Protein AF-A0A7V6M0T8-F1 (afdb_monomer)

Foldseek 3Di:
DKDKDFDPFDWDADPNDTDPDTPPVVQFDGMWIKDKDKDWDADAQQKIKMKMKIKTPAQRHWDWDQDDPHDTDIDGHIDIDIDIDIGGDPPQDWDQDPVRDTDHDDDD

Mean predicted aligned error: 7.61 Å

pLDDT: mean 88.12, std 7.8, range [60.97, 97.88]

Secondary structure (DSSP, 8-state):
-EEEEE-----EEETTEEE---TTS-SS-SEEEEEEEEEEEEEETTEEEEEEEEEESS-SEEEEEE-STT-EEEEEE--EEEEEEEEE-TT---EE-TTS-EEPPPP-

Structure (mmCIF, N/CA/C/O backbone):
data_AF-A0A7V6M0T8-F1
#
_entry.id   AF-A0A7V6M0T8-F1
#
loop_
_atom_site.group_PDB
_atom_site.id
_atom_site.type_symbol
_atom_site.label_atom_id
_atom_site.label_alt_id
_atom_site.label_comp_id
_atom_site.label_asym_id
_atom_site.label_entity_id
_atom_site.label_seq_id
_atom_site.pdbx_PDB_ins_code
_atom_site.Cartn_x
_atom_site.Cartn_y
_atom_site.Cartn_z
_atom_site.occupancy
_atom_site.B_iso_or_equiv
_atom_site.auth_seq_id
_atom_site.auth_comp_id
_atom_site.auth_asym_id
_atom_site.auth_atom_id
_atom_site.pdbx_PDB_model_num
ATOM 1 N N . GLY A 1 1 ? -5.901 -8.664 1.914 1.00 91.25 1 GLY A N 1
ATOM 2 C CA . GLY A 1 1 ? -6.763 -8.264 0.781 1.00 91.25 1 GLY A CA 1
ATOM 3 C C . GLY A 1 1 ? -5.988 -8.349 -0.519 1.00 91.25 1 GLY A C 1
ATOM 4 O O . GLY A 1 1 ? -4.774 -8.499 -0.461 1.00 91.25 1 GLY A O 1
ATOM 5 N N . MET A 1 2 ? -6.662 -8.253 -1.663 1.00 93.75 2 MET A N 1
ATOM 6 C CA . MET A 1 2 ? -6.030 -8.192 -2.989 1.00 93.75 2 MET A CA 1
ATOM 7 C C . MET A 1 2 ? -6.391 -6.873 -3.677 1.00 93.75 2 MET A C 1
ATOM 9 O O . MET A 1 2 ? -7.446 -6.306 -3.393 1.00 93.75 2 MET A O 1
ATOM 13 N N . ALA A 1 3 ? -5.521 -6.382 -4.555 1.00 93.38 3 ALA A N 1
ATOM 14 C CA . ALA A 1 3 ? -5.779 -5.200 -5.369 1.00 93.38 3 ALA A CA 1
ATOM 15 C C . ALA A 1 3 ? -5.187 -5.329 -6.770 1.00 93.38 3 ALA A C 1
ATOM 17 O O . ALA A 1 3 ? -4.147 -5.957 -6.968 1.00 93.38 3 ALA A O 1
ATOM 18 N N . TRP A 1 4 ? -5.849 -4.671 -7.718 1.00 94.06 4 TRP A N 1
ATOM 19 C CA . TRP A 1 4 ? -5.389 -4.493 -9.086 1.00 94.06 4 TRP A CA 1
ATOM 20 C C . TRP A 1 4 ? -5.147 -3.009 -9.362 1.00 94.06 4 TRP A C 1
ATOM 22 O O . TRP A 1 4 ? -5.929 -2.161 -8.930 1.00 94.06 4 TRP A O 1
ATOM 32 N N . GLY A 1 5 ? -4.067 -2.704 -10.075 1.00 90.62 5 GLY A N 1
ATOM 33 C CA . GLY A 1 5 ? -3.706 -1.351 -10.478 1.00 90.62 5 GLY A CA 1
ATOM 34 C C . GLY A 1 5 ? -3.279 -1.290 -11.939 1.00 90.62 5 GLY A C 1
ATOM 35 O O . GLY A 1 5 ? -2.742 -2.256 -12.485 1.00 90.62 5 GLY A O 1
ATOM 36 N N . ARG A 1 6 ? -3.498 -0.132 -12.570 1.00 92.88 6 ARG A N 1
ATOM 37 C CA . ARG A 1 6 ? -3.060 0.151 -13.939 1.00 92.88 6 ARG A CA 1
ATOM 38 C C . ARG A 1 6 ? -2.052 1.295 -13.961 1.00 92.88 6 ARG A C 1
ATOM 40 O O . ARG A 1 6 ? -2.289 2.342 -13.364 1.00 92.88 6 ARG A O 1
ATOM 47 N N . LEU A 1 7 ? -0.958 1.112 -14.697 1.00 91.50 7 LEU A N 1
ATOM 48 C CA . LEU A 1 7 ? 0.027 2.158 -14.953 1.00 91.50 7 LEU A CA 1
ATOM 49 C C . LEU A 1 7 ? -0.584 3.234 -15.858 1.00 91.50 7 LEU A C 1
ATOM 51 O O . LEU A 1 7 ? -0.948 2.960 -17.003 1.00 91.50 7 LEU A O 1
ATOM 55 N N . VAL A 1 8 ? -0.675 4.457 -15.340 1.00 91.56 8 VAL A N 1
ATOM 56 C CA . VAL A 1 8 ? -1.242 5.618 -16.052 1.00 91.56 8 VAL A CA 1
ATOM 57 C C . VAL A 1 8 ? -0.206 6.679 -16.401 1.00 91.56 8 VAL A C 1
ATOM 59 O O . VAL A 1 8 ? -0.481 7.548 -17.219 1.00 91.56 8 VAL A O 1
ATOM 62 N N . ASN A 1 9 ? 0.975 6.628 -15.789 1.00 90.19 9 ASN A N 1
ATOM 63 C CA . ASN A 1 9 ? 2.095 7.514 -16.075 1.00 90.19 9 ASN A CA 1
ATOM 64 C C . ASN A 1 9 ? 3.384 6.849 -15.573 1.00 90.19 9 ASN A C 1
ATOM 66 O O . ASN A 1 9 ? 3.361 6.167 -14.550 1.00 90.19 9 ASN A O 1
ATOM 70 N N . ALA A 1 10 ? 4.489 7.044 -16.286 1.00 89.00 10 ALA A N 1
ATOM 71 C CA . ALA A 1 10 ? 5.814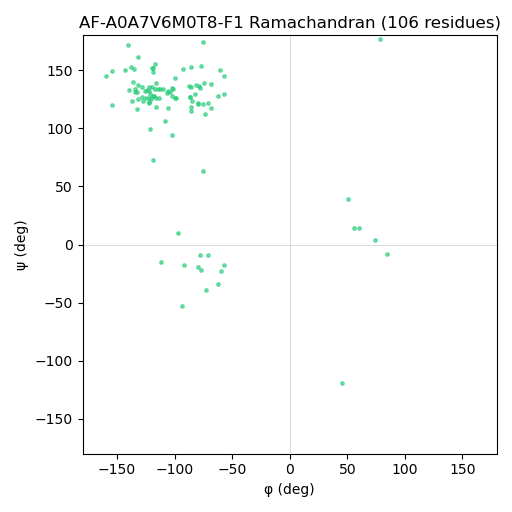 6.657 -15.837 1.00 89.00 10 ALA A CA 1
ATOM 72 C C . ALA A 1 10 ? 6.784 7.809 -16.108 1.00 89.00 10 ALA A C 1
ATOM 74 O O . ALA A 1 10 ? 6.829 8.340 -17.215 1.00 89.00 10 ALA A O 1
ATOM 75 N N . LYS A 1 11 ? 7.572 8.158 -15.093 1.00 87.94 11 LYS A N 1
ATOM 76 C CA . LYS A 1 11 ? 8.735 9.033 -15.207 1.00 87.94 11 LYS A CA 1
ATOM 77 C C . LYS A 1 11 ? 9.880 8.348 -14.484 1.00 87.94 11 LYS A C 1
ATOM 79 O O . LYS A 1 11 ? 9.743 7.993 -13.317 1.00 87.94 11 LYS A O 1
ATOM 84 N N . GLU A 1 12 ? 10.993 8.162 -15.177 1.00 85.75 12 GLU A N 1
ATOM 85 C CA . GLU A 1 12 ? 12.179 7.516 -14.625 1.00 85.75 12 GLU A CA 1
ATOM 86 C C . GLU A 1 12 ? 13.327 8.518 -14.589 1.00 85.75 12 GLU A C 1
ATOM 88 O O . GLU A 1 12 ? 13.646 9.151 -15.597 1.00 85.75 12 GLU A O 1
ATOM 93 N N . ILE A 1 13 ? 13.923 8.674 -13.410 1.00 86.75 13 ILE A N 1
ATOM 94 C CA . ILE A 1 13 ? 15.118 9.485 -13.200 1.00 86.75 13 ILE A CA 1
ATOM 95 C C . ILE A 1 13 ? 16.210 8.524 -12.748 1.00 86.75 13 ILE A C 1
ATOM 97 O O . ILE A 1 13 ? 16.077 7.879 -11.710 1.00 86.75 13 ILE A O 1
ATOM 101 N N . GLU A 1 14 ? 17.276 8.420 -13.532 1.00 83.81 14 GLU A N 1
ATOM 102 C CA . GLU A 1 14 ? 18.409 7.542 -13.257 1.00 83.81 14 GLU A CA 1
ATOM 103 C C . GLU A 1 14 ? 19.700 8.360 -13.322 1.00 83.81 14 GLU A C 1
ATOM 105 O O . GLU A 1 14 ? 19.979 9.008 -14.330 1.00 83.81 14 GLU A O 1
ATOM 110 N N . ASN A 1 15 ? 20.483 8.349 -12.238 1.00 85.75 15 ASN A N 1
ATOM 111 C CA . ASN A 1 15 ? 21.745 9.091 -12.115 1.00 85.75 15 ASN A CA 1
ATOM 112 C C . ASN A 1 15 ? 21.626 10.585 -12.492 1.00 85.75 15 ASN A C 1
ATOM 114 O O . ASN A 1 15 ? 22.505 11.135 -13.147 1.00 85.75 15 ASN A O 1
ATOM 118 N N . GLY A 1 16 ? 20.515 11.231 -12.119 1.00 84.38 16 GLY A N 1
ATOM 119 C CA . GLY A 1 16 ? 20.248 12.649 -12.407 1.00 84.38 16 GLY A CA 1
ATOM 120 C C . GLY A 1 16 ? 19.647 12.933 -13.789 1.00 84.38 16 GLY A C 1
ATOM 121 O O . GLY A 1 16 ? 19.185 14.045 -14.029 1.00 84.38 16 GLY A O 1
ATOM 122 N N . TRP A 1 17 ? 19.566 11.935 -14.673 1.00 81.69 17 TRP A N 1
ATOM 123 C CA . TRP A 1 17 ? 19.011 12.085 -16.017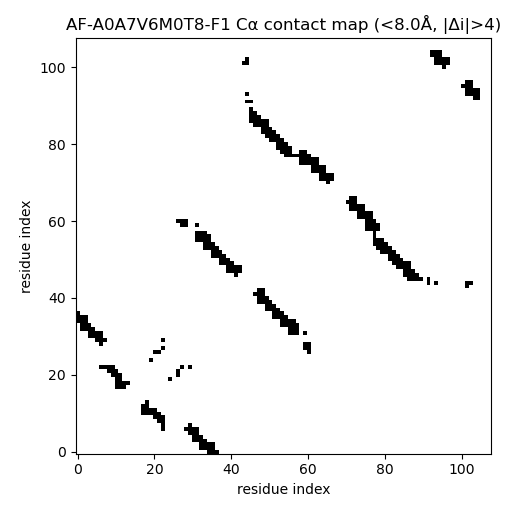 1.00 81.69 17 TRP A CA 1
ATOM 124 C C . TRP A 1 17 ? 17.595 11.523 -16.097 1.00 81.69 17 TRP A C 1
ATOM 126 O O . TRP A 1 17 ? 17.322 10.411 -15.641 1.00 81.69 17 TRP A O 1
ATOM 136 N N . THR A 1 18 ? 16.685 12.273 -16.721 1.00 81.75 18 THR A N 1
ATOM 137 C CA . THR A 1 18 ? 15.356 11.742 -17.049 1.00 81.75 18 THR A CA 1
ATOM 138 C C . THR A 1 18 ? 15.494 10.799 -18.239 1.00 81.75 18 THR A C 1
ATOM 140 O O . THR A 1 18 ? 15.965 11.200 -19.302 1.00 81.75 18 THR A O 1
ATOM 143 N N . ARG A 1 19 ? 15.103 9.536 -18.067 1.00 79.50 19 ARG A N 1
ATOM 144 C CA . ARG A 1 19 ? 15.069 8.551 -19.153 1.00 79.50 19 ARG A CA 1
ATOM 145 C C . ARG A 1 19 ? 13.746 8.640 -19.905 1.00 79.50 19 ARG A C 1
ATOM 147 O O . ARG A 1 19 ? 12.717 8.997 -19.329 1.00 79.50 19 ARG A O 1
ATOM 154 N N . THR A 1 20 ? 13.763 8.263 -21.184 1.00 73.06 20 THR A N 1
ATOM 155 C CA . THR A 1 20 ? 12.563 8.161 -22.030 1.00 73.06 20 THR A CA 1
ATOM 156 C C . THR A 1 20 ? 11.757 6.914 -21.664 1.00 73.06 20 THR A C 1
ATOM 158 O O . THR A 1 20 ? 11.599 5.988 -22.457 1.00 73.06 20 THR A O 1
ATOM 161 N N . THR A 1 21 ? 11.257 6.870 -20.433 1.00 80.38 21 THR A N 1
ATOM 162 C CA . THR A 1 21 ? 10.361 5.815 -19.971 1.00 80.38 21 THR A CA 1
ATOM 163 C C . THR A 1 21 ? 8.935 6.337 -20.033 1.00 80.38 21 THR A C 1
ATOM 165 O O . THR A 1 21 ? 8.630 7.398 -19.501 1.00 80.38 21 THR A O 1
ATOM 168 N N . SER A 1 22 ? 8.059 5.608 -20.722 1.00 81.38 22 SER A N 1
ATOM 169 C CA . SER A 1 22 ? 6.645 5.952 -20.861 1.00 81.38 22 SER A CA 1
ATOM 170 C C . SER A 1 22 ? 5.786 4.695 -20.771 1.00 81.38 22 SER A C 1
ATOM 172 O O . SER A 1 22 ? 6.280 3.573 -20.840 1.00 81.38 22 SER A O 1
ATOM 174 N N . ILE A 1 23 ? 4.468 4.858 -20.701 1.00 82.56 23 ILE A N 1
ATOM 175 C CA . ILE A 1 23 ? 3.519 3.729 -20.697 1.00 82.56 23 ILE A CA 1
ATOM 176 C C . ILE A 1 23 ? 3.647 2.878 -21.980 1.00 82.56 23 ILE A C 1
ATOM 178 O O . ILE A 1 23 ? 3.268 1.708 -22.007 1.00 82.56 23 ILE A O 1
ATOM 182 N N . ARG A 1 24 ? 4.175 3.462 -23.067 1.00 84.00 24 ARG A N 1
ATOM 183 C CA . ARG A 1 24 ? 4.357 2.797 -24.366 1.00 84.00 24 ARG A CA 1
ATOM 184 C C . ARG A 1 24 ? 5.729 2.149 -24.527 1.00 84.00 24 ARG A C 1
ATOM 186 O O . ARG A 1 24 ? 5.860 1.279 -25.380 1.00 84.00 24 ARG A O 1
ATOM 193 N N . SER A 1 25 ? 6.724 2.523 -23.716 1.00 83.75 25 SER A N 1
ATOM 194 C CA . SER A 1 25 ? 8.082 1.969 -23.832 1.00 83.75 25 SER A CA 1
ATOM 195 C C . SER A 1 25 ? 8.169 0.506 -23.390 1.00 83.75 25 SER A C 1
ATOM 197 O O . SER A 1 25 ? 9.202 -0.122 -23.584 1.00 83.75 25 SER A O 1
ATOM 199 N N . LYS A 1 26 ? 7.098 -0.044 -22.790 1.00 82.44 26 LYS A N 1
ATOM 200 C CA . LYS A 1 26 ? 7.022 -1.411 -22.237 1.00 82.44 26 LYS A CA 1
ATOM 201 C C . LYS A 1 26 ? 8.104 -1.724 -21.193 1.00 82.44 26 LYS A C 1
ATOM 203 O O . LYS A 1 26 ? 8.272 -2.877 -20.810 1.00 82.44 26 LYS A O 1
ATOM 208 N N . THR A 1 27 ? 8.794 -0.698 -20.691 1.00 87.06 27 THR A N 1
ATOM 209 C CA . THR A 1 27 ? 9.796 -0.804 -19.623 1.00 87.06 27 THR A CA 1
ATOM 210 C C . THR A 1 27 ? 9.169 -1.305 -18.321 1.00 87.06 27 THR A C 1
ATOM 212 O O . THR A 1 27 ? 9.799 -2.046 -17.574 1.00 87.06 27 THR A O 1
ATOM 215 N N . TYR A 1 28 ? 7.917 -0.920 -18.067 1.00 89.06 28 TYR A N 1
ATOM 216 C CA . TYR A 1 28 ? 7.114 -1.368 -16.934 1.00 89.06 28 TYR A CA 1
ATOM 217 C C . TYR A 1 28 ? 5.861 -2.091 -17.430 1.00 89.06 28 TYR A C 1
ATOM 219 O O . TYR A 1 28 ? 5.311 -1.751 -18.480 1.00 89.06 28 TYR A O 1
ATOM 227 N N . LYS A 1 29 ? 5.385 -3.078 -16.667 1.00 90.19 29 LYS A N 1
ATOM 228 C CA . LYS A 1 29 ? 4.092 -3.719 -16.924 1.00 90.19 29 LYS A CA 1
ATOM 229 C C . LYS A 1 29 ? 2.955 -2.743 -16.644 1.00 90.19 29 LYS A C 1
ATOM 231 O O . LYS A 1 29 ? 2.943 -2.053 -15.630 1.00 90.19 29 LYS A O 1
ATOM 236 N N . ASN A 1 30 ? 1.953 -2.751 -17.521 1.00 91.44 30 ASN A N 1
ATOM 237 C CA . ASN A 1 30 ? 0.830 -1.821 -17.410 1.00 91.44 30 ASN A CA 1
ATOM 238 C C . ASN A 1 30 ? -0.217 -2.247 -16.381 1.00 91.44 30 ASN A C 1
ATOM 240 O O . ASN A 1 30 ? -1.019 -1.415 -15.976 1.00 91.44 30 ASN A O 1
ATOM 244 N N . ASN A 1 31 ? -0.241 -3.521 -15.995 1.00 92.38 31 ASN A N 1
ATOM 245 C CA . ASN A 1 31 ? -1.191 -4.062 -15.033 1.00 92.38 31 ASN A CA 1
ATOM 246 C C . ASN A 1 31 ? -0.420 -4.676 -13.867 1.00 92.38 31 ASN A C 1
ATOM 248 O O . ASN A 1 31 ? 0.544 -5.417 -14.076 1.00 92.38 31 ASN A O 1
ATOM 252 N N . GLU A 1 32 ? -0.882 -4.392 -12.659 1.00 92.12 32 GLU A N 1
ATOM 253 C CA . GLU A 1 32 ? -0.280 -4.825 -11.409 1.00 92.12 32 GLU A CA 1
ATOM 254 C C . GLU A 1 32 ? -1.327 -5.558 -10.566 1.00 92.12 32 GLU A C 1
ATOM 256 O O . GLU A 1 32 ? -2.427 -5.048 -10.370 1.00 92.12 32 GLU A O 1
ATOM 261 N N . TRP A 1 33 ? -0.977 -6.731 -10.036 1.00 93.56 33 TRP A N 1
ATOM 262 C CA . TRP A 1 33 ? -1.768 -7.431 -9.022 1.00 93.56 33 TRP A CA 1
ATOM 263 C C . TRP A 1 33 ? -0.983 -7.480 -7.722 1.00 93.56 33 TRP A C 1
ATOM 265 O O . TRP A 1 33 ? 0.194 -7.842 -7.726 1.00 93.56 33 TRP A O 1
ATOM 275 N N . SER A 1 34 ? -1.634 -7.161 -6.609 1.00 95.50 34 SER A N 1
ATOM 276 C CA . SER A 1 34 ? -0.977 -7.000 -5.316 1.00 95.50 34 SER A CA 1
ATOM 277 C C . SER A 1 34 ? -1.764 -7.619 -4.166 1.00 95.50 34 SER A C 1
ATOM 279 O O . SER A 1 34 ? -2.995 -7.713 -4.202 1.00 95.50 34 SER A O 1
ATOM 281 N N . VAL A 1 35 ? -1.035 -8.022 -3.128 1.00 95.50 35 VAL A N 1
ATOM 282 C CA . VAL A 1 35 ? -1.572 -8.307 -1.797 1.00 95.50 35 VAL A CA 1
ATOM 283 C C . VAL A 1 35 ? -1.489 -7.076 -0.920 1.00 95.50 35 VAL A C 1
ATOM 285 O O . VAL A 1 35 ? -0.594 -6.245 -1.045 1.00 95.50 35 VAL A O 1
ATOM 288 N N . LEU A 1 36 ? -2.429 -7.012 0.014 1.00 95.62 36 LEU A N 1
ATOM 289 C CA . LEU A 1 36 ? -2.584 -5.949 0.989 1.00 95.62 36 LEU A CA 1
ATOM 290 C C . LEU A 1 36 ? -2.673 -6.544 2.392 1.00 95.62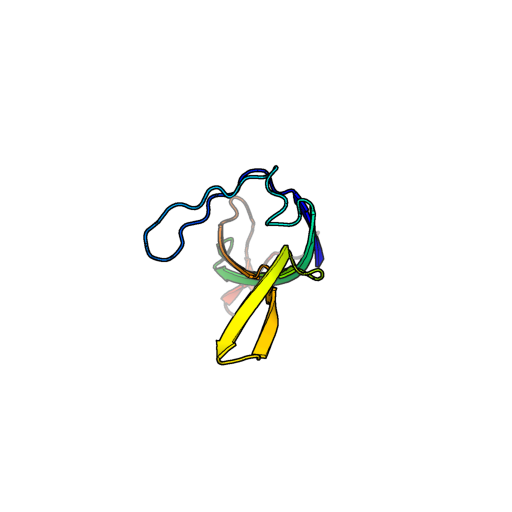 36 LEU A C 1
ATOM 292 O O . LEU A 1 36 ? -3.564 -7.361 2.654 1.00 95.62 36 LEU A O 1
ATOM 296 N N . ALA A 1 37 ? -1.831 -6.062 3.296 1.00 96.38 37 ALA A N 1
ATOM 297 C CA . ALA A 1 37 ? -1.977 -6.240 4.735 1.00 96.38 37 ALA A CA 1
ATOM 298 C C . ALA A 1 37 ? -2.329 -4.888 5.362 1.00 96.38 37 ALA A C 1
ATOM 300 O O . ALA A 1 37 ? -1.734 -3.868 5.019 1.00 96.3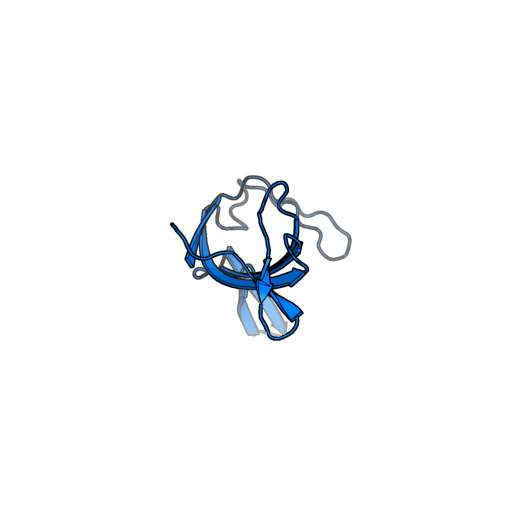8 37 ALA A O 1
ATOM 301 N N . ASP A 1 38 ? -3.326 -4.864 6.240 1.00 96.44 38 ASP A N 1
ATOM 302 C CA . ASP A 1 38 ? -3.869 -3.632 6.808 1.00 96.44 38 ASP A CA 1
ATOM 303 C C . ASP A 1 38 ? -4.098 -3.829 8.308 1.00 96.44 38 ASP A C 1
ATOM 305 O O . ASP A 1 38 ? -4.786 -4.763 8.722 1.00 96.44 38 ASP A O 1
ATOM 309 N N . VAL A 1 39 ? -3.491 -2.963 9.117 1.00 96.62 39 VAL A N 1
ATOM 310 C CA . VAL A 1 39 ? -3.626 -2.949 10.574 1.00 96.62 39 VAL A CA 1
ATOM 311 C C . VAL A 1 39 ? -4.194 -1.599 10.979 1.00 96.62 39 VAL A C 1
ATOM 313 O O . VAL A 1 39 ? -3.657 -0.542 10.639 1.00 96.62 39 VAL A O 1
ATOM 316 N N . LYS A 1 40 ? -5.309 -1.617 11.711 1.00 95.75 40 LYS A N 1
ATOM 317 C CA . LYS A 1 40 ? -5.997 -0.410 12.174 1.00 95.75 40 LYS A CA 1
ATOM 318 C C . LYS A 1 40 ? -6.104 -0.420 13.687 1.00 95.75 40 LYS A C 1
ATOM 320 O O . LYS A 1 40 ? -6.703 -1.321 14.264 1.00 95.75 40 LYS A O 1
ATOM 325 N N . ILE A 1 41 ? -5.568 0.622 14.309 1.00 94.94 41 ILE A N 1
ATOM 326 C CA . ILE A 1 41 ? -5.519 0.776 15.758 1.00 94.94 41 ILE A CA 1
ATOM 327 C C . ILE A 1 41 ? -6.300 2.032 16.124 1.00 94.94 41 ILE A C 1
ATOM 329 O O . ILE A 1 41 ? -6.075 3.114 15.579 1.00 94.94 41 ILE A O 1
ATOM 333 N N . ARG A 1 42 ? -7.247 1.893 17.051 1.00 91.88 42 ARG A N 1
ATOM 334 C CA . ARG A 1 42 ? -7.975 3.026 17.623 1.00 91.88 42 ARG A CA 1
ATOM 335 C C . ARG A 1 42 ? -7.166 3.599 18.780 1.00 91.88 42 ARG A C 1
ATOM 337 O O . ARG A 1 42 ? -6.878 2.872 19.722 1.00 91.88 42 ARG A O 1
ATOM 344 N N . ILE A 1 43 ? -6.842 4.887 18.711 1.00 91.75 43 ILE A N 1
ATOM 345 C CA . ILE A 1 43 ? -6.051 5.573 19.742 1.00 91.75 43 ILE A CA 1
ATOM 346 C C . ILE A 1 43 ? -6.980 6.231 20.751 1.00 91.75 43 ILE A C 1
ATOM 348 O O . ILE A 1 43 ? -6.873 5.997 21.950 1.00 91.75 43 ILE A O 1
ATOM 352 N N . TRP A 1 44 ? -7.926 7.038 20.267 1.00 89.94 44 TRP A N 1
ATOM 353 C CA . TRP A 1 44 ? -8.804 7.814 21.134 1.00 89.94 44 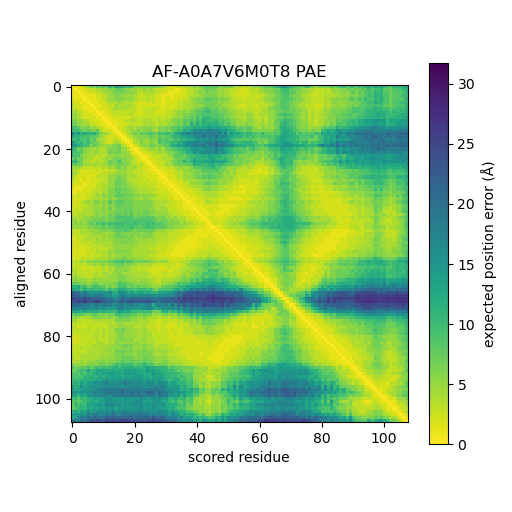TRP A CA 1
ATOM 354 C C . TRP A 1 44 ? -10.120 8.131 20.441 1.00 89.94 44 TRP A C 1
ATOM 356 O O . TRP A 1 44 ? -10.127 8.803 19.415 1.00 89.94 44 TRP A O 1
ATOM 366 N N . LYS A 1 45 ? -11.246 7.680 21.010 1.00 89.69 45 LYS A N 1
ATOM 367 C CA . LYS A 1 45 ? -12.582 7.891 20.424 1.00 89.69 45 LYS A CA 1
ATOM 368 C C . LYS A 1 45 ? -12.568 7.580 18.912 1.00 89.69 45 LYS A C 1
ATOM 370 O O . LYS A 1 45 ? -12.248 6.449 18.539 1.00 89.69 45 LYS A O 1
ATOM 375 N N . GLY A 1 46 ? -12.878 8.565 18.064 1.00 91.25 46 GLY A N 1
ATOM 376 C CA . GLY A 1 46 ? -12.913 8.450 16.603 1.00 91.25 46 GLY A CA 1
ATOM 377 C C . GLY A 1 46 ? -11.544 8.491 15.917 1.00 91.25 46 GLY A C 1
ATOM 378 O O . GLY A 1 46 ? -11.474 8.215 14.721 1.00 91.25 46 GLY A O 1
ATOM 379 N N . LEU A 1 47 ? -10.464 8.799 16.646 1.00 94.12 47 LEU A N 1
ATOM 380 C CA . LEU A 1 47 ? -9.095 8.853 16.134 1.00 94.12 47 LEU A CA 1
ATOM 381 C C . LEU A 1 47 ? -8.491 7.451 16.016 1.00 94.12 47 LEU A C 1
ATOM 383 O O . LEU A 1 47 ? -8.366 6.706 16.997 1.00 94.12 47 LEU A O 1
ATOM 387 N N . LYS A 1 48 ? -8.084 7.104 14.799 1.00 95.44 48 LYS A N 1
ATOM 388 C CA . LYS A 1 48 ? -7.522 5.809 14.420 1.00 95.44 48 LYS A CA 1
ATOM 389 C C . LYS A 1 48 ? -6.249 6.044 13.610 1.00 95.44 48 LYS A C 1
ATOM 391 O O . LYS A 1 48 ? -6.234 6.889 12.718 1.00 95.44 48 LYS A O 1
ATOM 396 N N . ILE A 1 49 ? -5.209 5.268 13.888 1.00 97.31 49 ILE A N 1
ATOM 397 C CA . ILE A 1 49 ? -4.059 5.130 12.992 1.00 97.31 49 ILE A CA 1
ATOM 398 C C . ILE A 1 49 ? -4.219 3.841 12.203 1.00 97.31 49 ILE A C 1
ATOM 400 O O . ILE A 1 49 ? -4.722 2.827 12.697 1.00 97.31 49 ILE A O 1
ATOM 404 N N . ASN A 1 50 ? -3.805 3.894 10.949 1.00 97.75 50 ASN A N 1
ATOM 405 C CA . ASN A 1 50 ? -3.815 2.763 10.060 1.00 97.75 50 ASN A CA 1
ATOM 406 C C . ASN A 1 50 ? -2.479 2.633 9.340 1.00 97.75 50 ASN A C 1
ATOM 408 O O . ASN A 1 50 ? -2.000 3.592 8.741 1.00 97.75 50 ASN A O 1
ATOM 412 N N . PHE A 1 51 ? -1.938 1.423 9.361 1.00 97.88 51 PHE A N 1
ATOM 413 C CA . PHE A 1 51 ? -0.779 1.039 8.578 1.00 97.88 51 PHE A CA 1
ATOM 414 C C . PHE A 1 51 ? -1.216 0.015 7.544 1.00 97.88 51 PHE A C 1
ATOM 416 O O . PHE A 1 51 ? -1.817 -1.007 7.881 1.00 97.88 51 PHE A O 1
ATOM 423 N N . ARG A 1 52 ? -0.919 0.295 6.279 1.00 97.06 52 ARG A N 1
ATOM 424 C CA . ARG A 1 52 ? -1.160 -0.613 5.166 1.00 97.06 52 ARG A CA 1
ATOM 425 C C . ARG A 1 52 ? 0.152 -0.886 4.453 1.00 97.06 52 ARG A C 1
ATOM 427 O O . ARG A 1 52 ? 0.863 0.047 4.096 1.00 97.06 52 ARG A O 1
ATOM 434 N N . TYR A 1 53 ? 0.421 -2.157 4.205 1.00 96.62 53 TYR A N 1
ATOM 435 C CA . TYR A 1 53 ? 1.491 -2.604 3.330 1.00 96.62 53 TYR A CA 1
ATOM 436 C C . TYR A 1 53 ? 0.891 -3.262 2.089 1.00 96.62 53 TYR A C 1
ATOM 438 O O . TYR A 1 53 ? -0.041 -4.065 2.193 1.00 96.62 53 TYR A O 1
ATOM 446 N N . GLN A 1 54 ? 1.409 -2.894 0.922 1.00 96.44 54 GLN A N 1
ATOM 447 C CA . GLN A 1 54 ? 1.026 -3.436 -0.372 1.00 96.44 54 GLN A CA 1
ATOM 448 C C . GLN A 1 54 ? 2.260 -3.985 -1.086 1.00 96.44 54 GLN A C 1
ATOM 450 O O . GLN A 1 54 ? 3.277 -3.295 -1.180 1.00 96.44 54 GLN A O 1
ATOM 455 N N . TYR A 1 55 ? 2.139 -5.197 -1.625 1.00 95.38 55 TYR A N 1
ATOM 456 C CA . TYR A 1 55 ? 3.206 -5.874 -2.358 1.00 95.38 55 TYR A CA 1
ATOM 457 C C . TYR A 1 55 ? 2.684 -6.505 -3.647 1.00 95.38 55 TYR A C 1
ATOM 459 O O . TYR A 1 55 ? 1.650 -7.177 -3.633 1.00 95.38 55 TYR A O 1
ATOM 467 N N . THR A 1 56 ? 3.395 -6.316 -4.757 1.00 95.00 56 THR A N 1
ATOM 468 C CA . THR A 1 56 ? 3.032 -6.915 -6.048 1.00 95.00 56 THR A CA 1
ATOM 469 C C . THR A 1 56 ? 3.408 -8.390 -6.146 1.00 95.00 56 THR A C 1
ATOM 471 O O . THR A 1 56 ? 4.553 -8.753 -5.908 1.00 95.00 56 THR A O 1
ATOM 474 N N . PHE A 1 57 ? 2.501 -9.232 -6.645 1.00 89.00 57 PHE A N 1
ATOM 475 C CA . PHE A 1 57 ? 2.788 -10.647 -6.917 1.00 89.00 57 PHE A CA 1
ATOM 476 C C . PHE A 1 57 ? 3.679 -10.879 -8.143 1.00 89.00 57 PHE A C 1
ATOM 478 O O . PHE A 1 57 ? 4.511 -11.780 -8.168 1.00 89.00 57 PHE A O 1
ATOM 485 N N . VAL A 1 58 ? 3.461 -10.093 -9.197 1.00 89.56 58 VAL A N 1
ATOM 486 C CA . VAL A 1 58 ? 4.140 -10.224 -10.488 1.00 89.56 58 VAL A CA 1
ATOM 487 C C . VAL A 1 58 ? 5.159 -9.094 -10.633 1.00 89.56 58 VAL A C 1
ATOM 489 O O . VAL A 1 58 ? 4.792 -7.941 -10.428 1.00 89.56 58 VAL A O 1
ATOM 492 N N . PRO A 1 59 ? 6.412 -9.362 -11.038 1.00 90.88 59 PRO A N 1
ATOM 493 C CA . PRO A 1 59 ? 7.395 -8.301 -11.211 1.00 90.88 59 PRO A CA 1
ATOM 494 C C . PRO A 1 59 ? 6.892 -7.255 -12.206 1.00 90.88 59 PRO A C 1
ATOM 496 O O . PRO A 1 59 ? 6.450 -7.595 -13.311 1.00 90.88 59 PRO A O 1
ATOM 499 N N . ILE A 1 60 ? 6.966 -5.991 -11.792 1.00 91.75 60 ILE A N 1
ATOM 500 C CA . ILE A 1 60 ? 6.544 -4.826 -12.575 1.00 91.75 60 ILE A CA 1
ATOM 501 C C . ILE A 1 60 ? 7.571 -4.465 -13.650 1.00 91.75 60 ILE A C 1
ATOM 503 O O . ILE A 1 60 ? 7.215 -3.822 -14.634 1.00 91.75 60 ILE A O 1
ATOM 507 N N . ARG A 1 61 ? 8.826 -4.894 -13.481 1.00 89.81 61 ARG A N 1
ATOM 508 C CA . ARG A 1 61 ? 9.921 -4.737 -14.441 1.00 89.81 61 ARG A CA 1
ATOM 509 C C . ARG A 1 61 ? 10.959 -5.831 -14.233 1.00 89.81 61 ARG A C 1
ATOM 511 O O . ARG A 1 61 ? 11.172 -6.303 -13.116 1.00 89.81 61 ARG A O 1
ATOM 518 N N . GLU A 1 62 ? 11.618 -6.206 -15.315 1.00 89.75 62 GLU A N 1
ATOM 519 C CA . GLU A 1 62 ? 12.828 -7.018 -15.287 1.00 89.75 62 GLU A CA 1
ATOM 520 C C . GLU A 1 62 ? 13.945 -6.202 -15.933 1.00 89.75 62 GLU A C 1
ATOM 522 O O . GLU A 1 62 ? 13.711 -5.504 -16.922 1.00 89.75 62 GLU A O 1
ATOM 527 N N . ARG A 1 63 ? 15.125 -6.207 -15.315 1.00 85.31 63 ARG A N 1
ATOM 528 C CA . ARG A 1 63 ? 16.268 -5.417 -15.770 1.00 85.31 63 ARG A CA 1
ATOM 529 C C . ARG A 1 63 ? 17.537 -6.236 -15.629 1.00 85.31 63 ARG A C 1
ATOM 531 O O . ARG A 1 63 ? 17.782 -6.815 -14.568 1.00 85.31 63 ARG A O 1
ATOM 538 N N . ASP A 1 64 ? 18.333 -6.224 -16.684 1.00 83.69 64 ASP A N 1
ATOM 539 C CA . ASP A 1 64 ? 19.645 -6.847 -16.699 1.00 83.69 64 ASP A CA 1
ATOM 540 C C . ASP A 1 64 ? 20.679 -5.871 -16.136 1.00 83.69 64 ASP A C 1
ATOM 542 O O . ASP A 1 64 ? 20.656 -4.665 -16.407 1.00 83.69 64 ASP A O 1
ATOM 546 N N . PHE A 1 65 ? 21.546 -6.396 -15.278 1.00 78.06 65 PHE A N 1
ATOM 547 C CA . PHE A 1 65 ? 22.655 -5.664 -14.685 1.00 78.06 65 PHE A CA 1
ATOM 548 C C . PHE A 1 65 ? 23.956 -6.365 -15.053 1.00 78.06 65 PHE A C 1
ATOM 550 O O . PHE A 1 65 ? 24.093 -7.570 -14.843 1.00 78.06 65 PHE A O 1
ATOM 557 N N . TYR A 1 66 ? 24.910 -5.588 -15.557 1.00 76.50 66 TYR A N 1
ATOM 558 C CA . TYR A 1 66 ? 26.258 -6.055 -15.852 1.00 76.50 66 TYR A CA 1
ATOM 559 C C . TYR A 1 66 ? 27.108 -5.962 -14.589 1.00 76.50 66 TYR A C 1
ATOM 561 O O . TYR A 1 66 ? 27.342 -4.866 -14.077 1.00 76.50 66 TYR A O 1
ATOM 569 N N . VAL A 1 67 ? 27.557 -7.106 -14.075 1.00 71.69 67 VAL A N 1
ATOM 570 C CA . VAL A 1 67 ? 28.463 -7.178 -12.921 1.00 71.69 67 VAL A CA 1
ATOM 571 C C . VAL A 1 67 ? 29.753 -7.864 -13.376 1.00 71.69 67 VAL A C 1
ATOM 573 O O . VAL A 1 67 ? 30.002 -9.022 -13.064 1.00 71.69 67 VAL A O 1
ATOM 576 N N . GLY A 1 68 ? 30.560 -7.145 -14.162 1.00 71.31 68 GLY A N 1
ATOM 577 C CA . GLY A 1 68 ? 31.818 -7.655 -14.722 1.00 71.31 68 GLY A CA 1
ATOM 578 C C . GLY A 1 68 ? 31.658 -8.583 -15.937 1.00 71.31 68 GLY A C 1
ATOM 579 O O . GLY A 1 68 ? 30.553 -8.879 -16.397 1.00 71.31 68 GLY A O 1
ATOM 580 N N . THR A 1 69 ? 32.793 -9.009 -16.493 1.00 67.38 69 THR A N 1
ATOM 581 C CA . THR A 1 69 ? 32.888 -9.823 -17.714 1.00 67.38 69 THR A CA 1
ATOM 582 C C . THR A 1 69 ? 32.771 -11.321 -17.400 1.00 67.38 69 THR A C 1
ATOM 584 O O . THR A 1 69 ? 33.597 -11.821 -16.639 1.00 67.38 69 THR A O 1
ATOM 587 N N . PRO A 1 70 ? 31.868 -12.092 -18.032 1.00 60.97 70 PRO A N 1
AT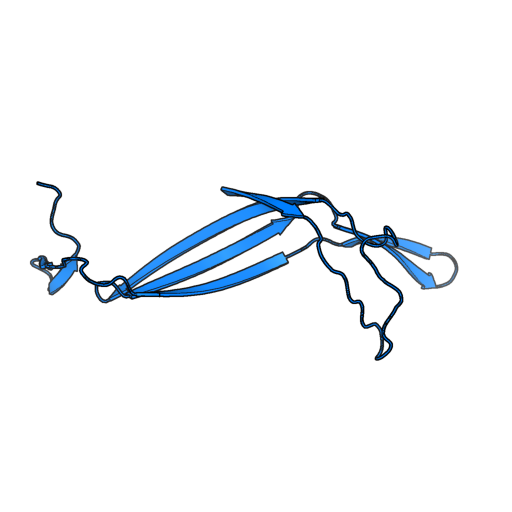OM 588 C CA . PRO A 1 70 ? 30.528 -11.784 -18.517 1.00 60.97 70 PRO A CA 1
ATOM 589 C C . PRO A 1 70 ? 29.500 -12.364 -17.524 1.00 60.97 70 PRO A C 1
ATOM 591 O O . PRO A 1 70 ? 29.147 -13.540 -17.602 1.00 60.97 70 PRO A O 1
ATOM 594 N N . ILE A 1 71 ? 29.031 -11.569 -16.559 1.00 62.75 71 ILE A N 1
ATOM 595 C CA . ILE A 1 71 ? 27.948 -11.990 -15.655 1.00 62.75 71 ILE A CA 1
ATOM 596 C C . ILE A 1 71 ? 26.797 -10.999 -15.797 1.00 62.75 71 ILE A C 1
ATOM 598 O O . ILE A 1 71 ? 26.802 -9.906 -15.225 1.00 62.75 71 ILE A O 1
ATOM 602 N N . GLU A 1 72 ? 25.802 -11.398 -16.585 1.00 69.88 72 GLU A N 1
ATOM 603 C CA . GLU A 1 72 ? 24.510 -10.725 -16.654 1.00 69.88 72 GLU A CA 1
ATOM 604 C C . GLU A 1 72 ? 23.608 -11.272 -15.547 1.00 69.88 72 GLU A C 1
ATOM 606 O O . GLU A 1 72 ? 23.284 -12.460 -15.507 1.00 69.88 72 GLU A O 1
ATOM 611 N N . LEU A 1 73 ? 23.188 -10.401 -14.628 1.00 78.25 73 LEU A N 1
ATOM 612 C CA . LEU A 1 73 ? 22.225 -10.757 -13.593 1.00 78.25 73 LEU A CA 1
ATOM 613 C C . LEU A 1 73 ? 20.882 -10.090 -13.888 1.00 78.25 73 LEU A C 1
ATOM 615 O O . LEU A 1 73 ? 20.704 -8.889 -13.661 1.00 78.25 73 LEU A O 1
ATOM 619 N N . ARG A 1 74 ? 19.909 -10.889 -14.333 1.00 83.50 74 ARG A N 1
ATOM 620 C CA . ARG A 1 74 ? 18.524 -10.444 -14.512 1.00 83.50 74 ARG A CA 1
ATOM 621 C C . ARG A 1 74 ? 17.848 -10.296 -13.157 1.00 83.50 74 ARG A C 1
ATOM 623 O O . ARG A 1 74 ? 17.585 -11.279 -12.462 1.00 83.50 74 ARG A O 1
ATOM 630 N N . ARG A 1 75 ? 17.536 -9.059 -12.769 1.00 87.56 75 ARG A N 1
ATOM 631 C CA . ARG A 1 75 ? 16.829 -8.763 -11.517 1.00 87.56 75 ARG A CA 1
ATOM 632 C C . ARG A 1 75 ? 15.359 -8.469 -11.783 1.00 87.56 75 ARG A C 1
ATOM 634 O O . ARG A 1 75 ? 15.003 -7.677 -12.656 1.00 87.56 75 ARG A O 1
ATOM 641 N N . LYS A 1 76 ? 14.505 -9.091 -10.971 1.00 91.50 76 LYS A N 1
ATOM 642 C CA . LYS A 1 76 ? 13.063 -8.836 -10.926 1.00 91.50 76 LYS A CA 1
ATOM 643 C C . LYS A 1 76 ? 12.785 -7.682 -9.970 1.00 91.50 76 LYS A C 1
ATOM 645 O O . LYS A 1 76 ? 13.212 -7.719 -8.819 1.00 91.50 76 LYS A O 1
ATOM 650 N N . GLN A 1 77 ? 12.071 -6.669 -10.444 1.00 90.81 77 GLN A N 1
ATOM 651 C CA . GLN A 1 77 ? 11.670 -5.513 -9.648 1.00 90.81 77 GLN A CA 1
ATOM 652 C C . GLN A 1 77 ? 10.175 -5.602 -9.331 1.00 90.81 77 GLN A C 1
ATOM 654 O O . GLN A 1 77 ? 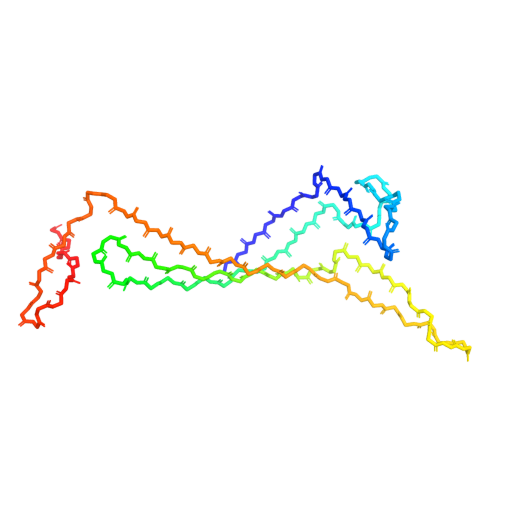9.351 -5.817 -10.222 1.00 90.81 77 GLN A O 1
ATOM 659 N N . TYR A 1 78 ? 9.835 -5.423 -8.056 1.00 93.19 78 TYR A N 1
ATOM 660 C CA . TYR A 1 78 ? 8.470 -5.462 -7.523 1.00 93.19 78 TYR A CA 1
ATOM 661 C C . TYR A 1 78 ? 8.098 -4.099 -6.937 1.00 93.19 78 TYR A C 1
ATOM 663 O O . TYR A 1 78 ? 8.984 -3.353 -6.512 1.00 93.19 78 TYR A O 1
ATOM 671 N N . ASN A 1 79 ? 6.803 -3.782 -6.880 1.00 92.06 79 ASN A N 1
ATOM 672 C CA . ASN A 1 79 ? 6.324 -2.591 -6.188 1.00 92.06 79 ASN A CA 1
ATOM 673 C C . ASN A 1 79 ? 6.073 -2.908 -4.707 1.00 92.06 79 ASN A C 1
ATOM 675 O O . ASN A 1 79 ? 5.512 -3.951 -4.361 1.00 92.06 79 ASN A O 1
ATOM 679 N N . ASN A 1 80 ? 6.499 -1.995 -3.839 1.00 93.94 80 ASN A N 1
ATOM 680 C CA . ASN A 1 80 ? 6.325 -2.066 -2.395 1.00 93.94 80 ASN A CA 1
ATOM 681 C C . ASN A 1 80 ? 5.814 -0.710 -1.928 1.00 93.94 80 ASN A C 1
ATOM 683 O O . ASN A 1 80 ? 6.528 0.285 -2.045 1.00 93.94 80 ASN A O 1
ATOM 687 N N . VAL A 1 81 ? 4.602 -0.663 -1.382 1.00 94.62 81 VAL A N 1
ATOM 688 C CA . VAL A 1 81 ? 4.019 0.587 -0.886 1.00 94.62 81 VAL A CA 1
ATOM 689 C C . VAL A 1 81 ? 3.664 0.426 0.580 1.00 94.62 81 VAL A C 1
ATOM 691 O O . VAL A 1 81 ? 2.867 -0.436 0.952 1.00 94.62 81 VAL A O 1
ATOM 694 N N . LEU A 1 82 ? 4.244 1.286 1.413 1.00 96.19 82 LEU A N 1
ATOM 695 C CA . LEU A 1 82 ? 3.838 1.461 2.799 1.00 96.19 82 LEU A CA 1
ATOM 696 C C . LEU A 1 82 ? 2.995 2.732 2.899 1.00 96.19 82 LEU A C 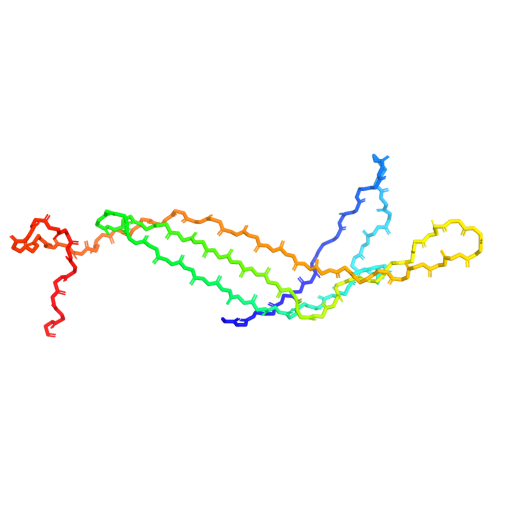1
ATOM 698 O O . LEU A 1 82 ? 3.404 3.802 2.455 1.00 96.19 82 LEU A O 1
ATOM 702 N N . THR A 1 83 ? 1.809 2.622 3.480 1.00 96.88 83 THR A N 1
ATOM 703 C CA . THR A 1 83 ? 0.906 3.750 3.699 1.00 96.88 83 THR A CA 1
ATOM 704 C C . THR A 1 83 ? 0.595 3.869 5.181 1.00 96.88 83 THR A C 1
ATOM 706 O O . THR A 1 83 ? 0.100 2.926 5.797 1.00 96.88 83 THR A O 1
ATOM 709 N N . CYS A 1 84 ? 0.831 5.053 5.736 1.00 97.25 84 CYS A N 1
ATOM 710 C CA . CYS A 1 84 ? 0.341 5.442 7.051 1.00 97.25 84 CYS A CA 1
ATOM 711 C C . CYS A 1 84 ? -0.840 6.399 6.867 1.00 97.25 84 CYS A C 1
ATOM 713 O O . CYS A 1 84 ? -0.762 7.337 6.075 1.00 97.25 84 CYS A O 1
ATOM 715 N N . ARG A 1 85 ? -1.948 6.155 7.568 1.00 97.25 85 ARG A N 1
ATOM 716 C CA . ARG A 1 85 ? -3.127 7.028 7.553 1.00 97.25 85 ARG A CA 1
ATOM 717 C C . ARG A 1 85 ? -3.531 7.380 8.973 1.00 97.25 85 ARG A C 1
ATOM 719 O O . ARG A 1 85 ? -3.648 6.502 9.827 1.00 97.25 85 ARG A O 1
ATOM 726 N N . ILE A 1 86 ? -3.825 8.655 9.183 1.00 97.25 86 ILE A N 1
ATOM 727 C CA . ILE A 1 86 ? -4.541 9.145 10.358 1.00 97.25 86 ILE A CA 1
ATOM 728 C C . ILE A 1 86 ? -5.993 9.333 9.932 1.00 97.25 86 ILE A C 1
ATOM 730 O O . ILE A 1 86 ? -6.274 9.974 8.922 1.00 97.25 86 ILE A O 1
ATOM 734 N N . ILE A 1 87 ? -6.915 8.726 10.668 1.00 96.25 87 ILE A N 1
ATOM 735 C CA . ILE A 1 87 ? -8.342 8.738 10.360 1.00 96.25 87 ILE A CA 1
ATOM 736 C C . ILE A 1 87 ? -9.067 9.273 11.585 1.00 96.25 87 ILE A C 1
ATOM 738 O O . ILE A 1 87 ? -8.925 8.720 12.674 1.00 96.25 87 ILE A O 1
ATOM 742 N N . TYR A 1 88 ? -9.877 10.310 11.400 1.00 94.44 88 TYR A N 1
ATOM 743 C CA . TYR A 1 88 ? -10.795 10.792 12.422 1.00 94.44 88 TYR A CA 1
ATOM 744 C C . TYR A 1 88 ? -12.229 10.661 11.920 1.00 94.44 88 TYR A C 1
ATOM 746 O O . TYR A 1 88 ? -12.548 11.102 10.818 1.00 94.44 88 TYR A O 1
ATOM 754 N N . VAL A 1 89 ? -13.083 10.017 12.712 1.00 93.50 89 VAL A N 1
ATOM 755 C CA . VAL A 1 89 ? -14.499 9.827 12.381 1.00 93.50 89 VAL A CA 1
ATOM 756 C C . VAL A 1 89 ? -15.343 10.757 13.246 1.0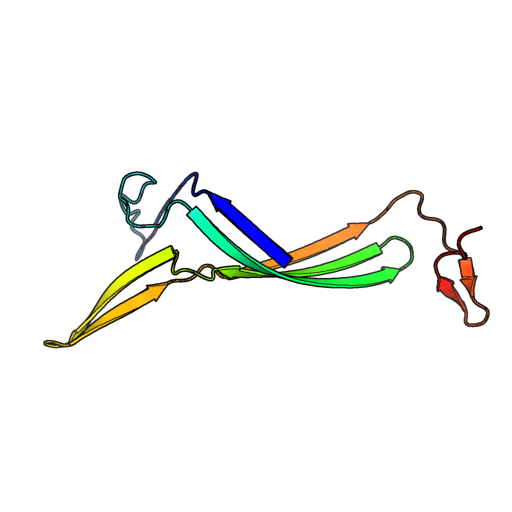0 93.50 89 VAL A C 1
ATOM 758 O O . VAL A 1 89 ? -15.354 10.634 14.471 1.00 93.50 89 VAL A O 1
ATOM 761 N N . PHE A 1 90 ? -16.058 11.676 12.599 1.00 93.00 90 PHE A N 1
ATOM 762 C CA . PHE A 1 90 ? -17.033 12.551 13.250 1.00 93.00 90 PHE A CA 1
ATOM 763 C C . PHE A 1 90 ? -18.336 11.791 13.544 1.00 93.00 90 PHE A C 1
ATOM 765 O O . PHE A 1 90 ? -18.663 10.823 12.860 1.00 93.00 90 PHE A O 1
ATOM 772 N N . ASN A 1 91 ? -19.080 12.233 14.562 1.00 89.25 91 ASN A N 1
ATOM 773 C CA . ASN A 1 91 ? -20.376 11.669 14.980 1.00 89.25 91 ASN A CA 1
ATOM 774 C C . ASN A 1 91 ? -20.368 10.187 15.411 1.00 89.25 91 ASN A C 1
ATOM 776 O O . ASN A 1 91 ? -21.425 9.579 15.573 1.00 89.25 91 ASN A O 1
ATOM 780 N N . GLU A 1 92 ? -19.199 9.594 15.654 1.00 85.69 92 GLU A N 1
ATOM 781 C CA . GLU A 1 92 ? -19.096 8.255 16.239 1.00 85.69 92 GLU A CA 1
ATOM 782 C C . GLU A 1 92 ? -19.314 8.362 17.766 1.00 85.69 92 GLU A C 1
ATOM 784 O O . GLU A 1 92 ? -18.615 9.112 18.452 1.00 85.69 92 GLU A O 1
ATOM 789 N N . LYS A 1 93 ? -20.326 7.663 18.305 1.00 88.19 93 LYS A N 1
ATOM 790 C CA . LYS A 1 93 ? -20.658 7.684 19.743 1.00 88.19 93 LYS A CA 1
ATOM 791 C C . LYS A 1 93 ? -19.708 6.779 20.531 1.00 88.19 93 LYS A C 1
ATOM 793 O O . LYS A 1 93 ? -19.445 5.647 20.122 1.00 88.19 93 LYS A O 1
ATOM 798 N N . PHE A 1 94 ? -19.230 7.269 21.674 1.00 87.94 94 PHE A N 1
ATOM 799 C CA . PHE A 1 94 ? -18.355 6.528 22.584 1.00 87.94 94 PHE A CA 1
ATOM 800 C C . PHE A 1 94 ? -18.797 6.721 24.026 1.00 87.94 94 PHE A C 1
ATOM 802 O O . PHE A 1 94 ? -19.089 7.842 24.439 1.00 87.94 94 PHE A O 1
ATOM 809 N N . GLU A 1 95 ? -18.748 5.644 24.795 1.00 86.56 95 GLU A N 1
ATOM 810 C CA . GLU A 1 95 ? -19.052 5.636 26.222 1.00 86.56 95 GLU A CA 1
ATOM 811 C C . GLU A 1 95 ? -17.821 5.162 26.997 1.00 86.56 95 GLU A C 1
ATOM 813 O O . GLU A 1 95 ? -16.969 4.446 26.461 1.00 86.56 95 GLU A O 1
ATOM 818 N N . LYS A 1 96 ? -17.670 5.611 28.246 1.00 86.06 96 LYS A N 1
ATOM 819 C CA . LYS A 1 96 ? -16.626 5.080 29.127 1.00 86.06 96 LYS A CA 1
ATOM 820 C C . LYS A 1 96 ? -17.129 3.783 29.745 1.00 86.06 96 LYS A C 1
ATOM 822 O O . LYS A 1 96 ? -18.206 3.767 30.328 1.00 86.06 96 LYS A O 1
ATOM 827 N N . ASN A 1 97 ? -16.330 2.727 29.668 1.00 86.75 97 ASN A N 1
ATOM 828 C CA . ASN A 1 97 ? -16.601 1.510 30.423 1.00 86.75 97 ASN A CA 1
ATOM 829 C C . ASN A 1 97 ? -16.250 1.685 31.914 1.00 86.75 97 ASN A C 1
ATOM 831 O O . ASN A 1 97 ? -15.649 2.686 32.312 1.00 86.75 97 ASN A O 1
ATOM 835 N N . ALA A 1 98 ? -16.563 0.680 32.737 1.00 86.44 98 ALA A N 1
ATOM 836 C CA . ALA A 1 98 ? -16.266 0.675 34.177 1.00 86.44 98 ALA A CA 1
ATOM 837 C C . ALA A 1 98 ? -14.766 0.850 34.514 1.00 86.44 98 ALA A C 1
ATOM 839 O O . ALA A 1 98 ? -14.419 1.207 35.633 1.00 86.44 98 ALA A O 1
ATOM 840 N N . LYS A 1 99 ? -13.868 0.635 33.540 1.00 86.69 99 LYS A N 1
ATOM 841 C CA . LYS A 1 99 ? -12.412 0.829 33.655 1.00 86.69 99 LYS A CA 1
ATOM 842 C C . LYS A 1 99 ? -11.947 2.190 33.109 1.00 86.69 99 LYS A C 1
ATOM 844 O O . LYS A 1 99 ? -10.753 2.396 32.912 1.00 86.69 99 LYS A O 1
ATOM 849 N N . GLY A 1 100 ? -12.873 3.098 32.789 1.00 83.88 100 GLY A N 1
ATOM 850 C CA . GLY A 1 100 ? -12.595 4.434 32.257 1.00 83.88 100 GLY A CA 1
ATOM 851 C C . GLY A 1 100 ? -12.135 4.479 30.793 1.00 83.88 100 GLY A C 1
ATOM 852 O O . GLY A 1 100 ? -11.824 5.564 30.293 1.00 83.88 100 GLY A O 1
ATOM 853 N N . LYS A 1 101 ? -12.098 3.342 30.084 1.00 84.38 101 LYS A N 1
ATOM 854 C CA . LYS A 1 101 ? -11.710 3.278 28.667 1.00 84.38 101 LYS A CA 1
ATOM 855 C C . LYS A 1 101 ? -12.893 3.649 27.777 1.00 84.38 101 LYS A C 1
ATOM 857 O O . LYS A 1 101 ? -14.010 3.196 27.999 1.00 84.38 101 LYS A O 1
ATOM 862 N N . TRP A 1 102 ? -12.632 4.448 26.744 1.00 84.81 102 TRP A N 1
ATOM 863 C CA . TRP A 1 102 ? -13.628 4.776 25.724 1.00 84.81 102 TRP A CA 1
ATOM 864 C C . TRP A 1 102 ? -13.892 3.557 24.850 1.00 84.81 102 TRP A C 1
ATOM 866 O O . TRP A 1 102 ? -12.967 3.081 24.193 1.00 84.81 102 TRP A O 1
ATOM 876 N N . GLU A 1 103 ? -15.126 3.089 24.774 1.00 86.81 103 GLU A N 1
ATOM 877 C CA . GLU A 1 103 ? -15.556 1.967 23.938 1.00 86.81 103 GLU A CA 1
ATOM 878 C C . GLU A 1 103 ? -16.812 2.349 23.150 1.00 86.81 103 GLU A C 1
ATOM 880 O O . GLU A 1 103 ? -17.460 3.361 23.429 1.00 86.81 103 GLU A O 1
ATOM 885 N N . LYS A 1 104 ? -17.097 1.600 22.081 1.00 84.38 104 LYS A N 1
ATOM 886 C CA . LYS A 1 104 ? -18.358 1.781 21.359 1.00 84.38 104 LYS A CA 1
ATOM 887 C C . LYS A 1 104 ? -19.484 1.180 22.202 1.00 84.38 104 LYS A C 1
ATOM 889 O O . LYS A 1 104 ? -19.267 0.094 22.740 1.00 84.38 104 LYS A O 1
ATOM 894 N N . PRO A 1 105 ? -20.653 1.834 22.289 1.00 83.69 105 PRO A N 1
ATOM 895 C CA . PRO A 1 105 ? -21.802 1.229 22.943 1.00 83.69 105 PRO A CA 1
ATOM 896 C C . PRO A 1 105 ? -22.202 -0.067 22.214 1.00 83.69 105 PRO A C 1
ATOM 898 O O . PRO A 1 105 ? -21.974 -0.174 21.000 1.00 83.69 105 PRO A O 1
ATOM 901 N N . PRO A 1 106 ? -22.774 -1.053 22.927 1.00 81.31 106 PRO A N 1
ATOM 902 C CA . PRO A 1 106 ? -23.312 -2.253 22.300 1.00 81.31 106 PRO A CA 1
ATOM 903 C C . PRO A 1 106 ? -24.367 -1.876 21.251 1.00 81.31 106 PRO A C 1
ATOM 905 O O . PRO A 1 106 ? -25.096 -0.892 21.407 1.00 81.31 106 PRO A O 1
ATOM 908 N N . LEU A 1 107 ? -24.420 -2.643 20.159 1.00 78.81 107 LEU A N 1
ATOM 909 C CA . LEU A 1 107 ? -25.485 -2.507 19.166 1.00 78.81 107 LEU A CA 1
ATOM 910 C C . LEU A 1 107 ? -26.815 -2.838 19.863 1.00 78.81 107 LEU A C 1
ATOM 912 O O . LEU A 1 107 ? -26.895 -3.859 20.545 1.00 78.81 107 LEU A O 1
ATOM 916 N N . LYS A 1 108 ? -27.795 -1.934 19.751 1.00 66.44 108 LYS A N 1
ATOM 917 C CA . LYS A 1 108 ? -29.162 -2.156 20.239 1.00 66.44 108 LYS A CA 1
ATOM 918 C C . LYS A 1 108 ? -29.898 -3.144 19.350 1.00 66.44 108 LYS A C 1
ATOM 920 O O . LYS A 1 108 ? -29.646 -3.097 18.124 1.00 66.44 108 LYS A O 1
#

Nearest PDB structures (foldseek):
  3qq2-assembly2_B  TM=3.825E-01  e=2.949E+00  Bordetella pertussis
  3qq2-assembly1_A-2  TM=4.125E-01  e=6.914E+00  Bordetella pertussis

Radius of gyration: 22.25 Å; Cα contacts (8 Å, |Δi|>4): 194; chains: 1; bounding box: 62×25×58 Å

Sequence (108 aa):
GMAWGRLVNAKEIENGWTRTTSIRSKTYKNNEWSVLADVKIRIWKGLKINFRYQYTFVPIRERDFYVGTPIELRRKQYNNVLTCRIIYVFNEKFEKNAKGKWEKPPLK

Solvent-accessible surface area (backbone atoms only — not comparable to full-atom values): 6684 Å² total; per-residue (Å²): 91,75,49,76,48,69,64,85,75,52,81,42,74,56,97,90,39,76,50,96,45,40,79,81,64,63,65,48,55,53,68,45,47,28,44,40,50,76,50,77,46,74,79,52,82,44,33,28,45,33,46,34,42,36,40,41,78,57,64,39,30,74,46,77,42,81,67,64,94,90,39,76,47,76,42,77,39,64,56,76,47,81,45,79,45,84,44,74,50,82,93,66,72,68,42,66,46,100,84,69,47,74,38,70,68,80,87,130